Protein AF-A0A4S0WD57-F1 (afdb_monomer)

pLDDT: mean 79.86, std 18.1, range [41.78, 97.88]

Radius of gyration: 23.0 Å; Cα contacts (8 Å, |Δi|>4): 45; chains: 1; bounding box: 30×59×66 Å

Sequence (73 aa):
MGQVLSLIQGRHRLRKPLPKPRLCDECDDPIETARLQVQPKAKRCISCEKARERRHKRALAATSDRDIVVIKG

Mean predicted aligned error: 12.75 Å

Structure (mmCIF, N/CA/C/O backbone):
data_AF-A0A4S0WD57-F1
#
_entry.id   AF-A0A4S0WD57-F1
#
loop_
_atom_site.group_PDB
_atom_site.id
_atom_site.type_symbol
_atom_site.label_atom_id
_atom_site.label_alt_id
_atom_site.label_comp_id
_atom_site.label_asym_id
_atom_site.label_entity_id
_atom_site.label_seq_id
_atom_site.pdbx_PDB_ins_code
_atom_site.Cartn_x
_atom_site.Cartn_y
_atom_site.Cartn_z
_atom_site.occupancy
_atom_site.B_iso_or_equiv
_atom_site.auth_seq_id
_atom_site.auth_comp_id
_atom_site.auth_asym_id
_atom_site.auth_atom_id
_atom_site.pdbx_PDB_model_num
ATOM 1 N N . MET A 1 1 ? -6.347 47.826 25.098 1.00 41.78 1 MET A N 1
ATOM 2 C CA . MET A 1 1 ? -6.785 46.507 25.605 1.00 41.78 1 MET A CA 1
ATOM 3 C C . MET A 1 1 ? -7.530 45.788 24.476 1.00 41.78 1 MET A C 1
ATOM 5 O O . MET A 1 1 ? -8.747 45.866 24.409 1.00 41.78 1 MET A O 1
ATOM 9 N N . GLY A 1 2 ? -6.798 45.226 23.504 1.00 42.94 2 GLY A N 1
ATOM 10 C CA . GLY A 1 2 ? -7.368 44.619 22.290 1.00 42.94 2 GLY A CA 1
ATOM 11 C C . GLY A 1 2 ? -7.594 43.116 22.461 1.00 42.94 2 GLY A C 1
ATOM 12 O O . GLY A 1 2 ? -6.726 42.421 22.978 1.00 42.94 2 GLY A O 1
ATOM 13 N N . GLN A 1 3 ? -8.780 42.652 22.075 1.00 50.69 3 GLN A N 1
ATOM 14 C CA . GLN A 1 3 ? -9.311 41.308 22.308 1.00 50.69 3 GLN A CA 1
ATOM 15 C C . GLN A 1 3 ? -8.542 40.226 21.532 1.00 50.69 3 GLN A C 1
ATOM 17 O O . GLN A 1 3 ? -8.360 40.325 20.321 1.00 50.69 3 GLN A O 1
ATOM 22 N N . VAL A 1 4 ? -8.135 39.165 22.234 1.00 58.09 4 VAL A N 1
ATOM 23 C CA . VAL A 1 4 ? -7.566 37.937 21.657 1.00 58.09 4 VAL A CA 1
ATOM 24 C C . VAL A 1 4 ? -8.729 37.013 21.285 1.00 58.09 4 VAL A C 1
ATOM 26 O O . VAL A 1 4 ? -9.354 36.407 22.152 1.00 58.09 4 VAL A O 1
ATOM 29 N N . LEU A 1 5 ? -9.067 36.945 19.996 1.00 55.59 5 LEU A N 1
ATOM 30 C CA . LEU A 1 5 ? -10.075 36.020 19.473 1.00 55.59 5 LEU A CA 1
ATOM 31 C C . LEU A 1 5 ? -9.466 34.616 19.365 1.00 55.59 5 LEU A C 1
ATOM 33 O O . LEU A 1 5 ? -8.734 34.289 18.433 1.00 55.59 5 LEU A O 1
ATOM 37 N N . SER A 1 6 ? -9.763 33.792 20.366 1.00 50.31 6 SER A N 1
ATOM 38 C CA . SER A 1 6 ? -9.364 32.390 20.470 1.00 50.31 6 SER A CA 1
ATOM 39 C C . SER A 1 6 ? -10.017 31.535 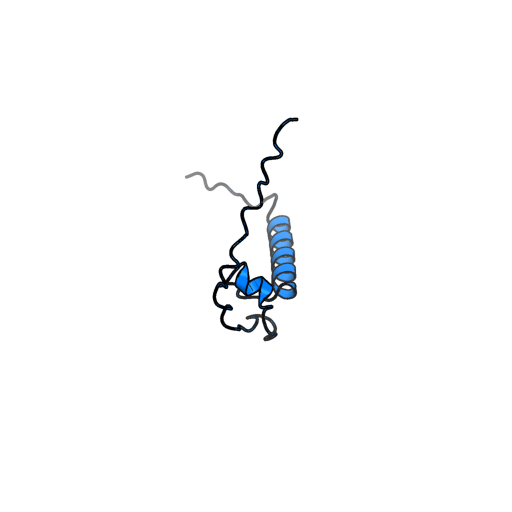19.378 1.00 50.31 6 SER A C 1
ATOM 41 O O . SER A 1 6 ? -11.131 31.039 19.539 1.00 50.31 6 SER A O 1
ATOM 43 N N . LEU A 1 7 ? -9.306 31.300 18.274 1.00 57.84 7 LEU A N 1
ATOM 44 C CA . LEU A 1 7 ? -9.656 30.274 17.285 1.00 57.84 7 LEU A CA 1
ATOM 45 C C . LEU A 1 7 ? -9.228 28.888 17.787 1.00 57.84 7 LEU A C 1
ATOM 47 O O . LEU A 1 7 ? -8.288 28.281 17.283 1.00 57.84 7 LEU A O 1
ATOM 51 N N . ILE A 1 8 ? -9.938 28.364 18.786 1.00 57.47 8 ILE A N 1
ATOM 52 C CA . ILE A 1 8 ? -9.874 26.942 19.140 1.00 57.47 8 ILE A CA 1
ATOM 53 C C . ILE A 1 8 ? -11.180 26.306 18.672 1.00 57.47 8 ILE A C 1
ATOM 55 O O . ILE A 1 8 ? -12.065 25.977 19.457 1.00 57.47 8 ILE A O 1
ATOM 59 N N . GLN A 1 9 ? -11.321 26.147 17.355 1.00 59.94 9 GLN A N 1
ATOM 60 C CA . GLN A 1 9 ? -12.331 25.243 16.815 1.00 59.94 9 GLN A CA 1
ATOM 61 C C . GLN A 1 9 ? -11.866 23.816 17.098 1.00 59.94 9 GLN A C 1
ATOM 63 O O . GLN A 1 9 ? -10.994 23.259 16.425 1.00 59.94 9 GLN A O 1
ATOM 68 N N . GLY A 1 10 ? -12.423 23.255 18.170 1.00 49.84 10 GLY A N 1
ATOM 69 C CA . GLY A 1 10 ? -12.233 21.875 18.571 1.00 49.84 10 GLY A CA 1
ATOM 70 C C . GLY A 1 10 ? -12.498 20.943 17.393 1.00 49.84 10 GLY A C 1
ATOM 71 O O . GLY A 1 10 ? -13.617 20.835 16.895 1.00 49.84 10 GLY A O 1
ATOM 72 N N . ARG A 1 11 ? -11.448 20.243 16.955 1.00 57.91 11 ARG A N 1
ATOM 73 C CA . ARG A 1 11 ? -11.562 19.085 16.069 1.00 57.91 11 ARG A CA 1
ATOM 74 C C . ARG A 1 11 ? -12.359 18.019 16.811 1.00 57.91 11 ARG A C 1
ATOM 76 O O . ARG A 1 11 ? -11.780 17.190 17.514 1.00 57.91 11 ARG A O 1
ATOM 83 N N . HIS A 1 12 ? -13.682 18.044 16.666 1.00 52.47 12 HIS A N 1
ATOM 84 C CA . HIS A 1 12 ? -14.533 16.912 16.996 1.00 52.47 12 HIS A CA 1
ATOM 85 C C . HIS A 1 12 ? -13.908 15.680 16.339 1.00 52.47 12 HIS A C 1
ATOM 87 O O . HIS A 1 12 ? -13.863 15.567 15.113 1.00 52.47 12 HIS A O 1
ATOM 93 N N . ARG A 1 13 ? -13.343 14.788 17.163 1.00 60.56 13 ARG A N 1
ATOM 94 C CA . ARG A 1 13 ? -12.819 13.496 16.724 1.00 60.56 13 ARG A CA 1
ATOM 95 C C . ARG A 1 13 ? -14.011 12.674 16.255 1.00 60.56 13 ARG A C 1
ATOM 97 O O . ARG A 1 13 ? -14.561 11.885 17.019 1.00 60.56 13 ARG A O 1
ATOM 104 N N . LEU A 1 14 ? -14.413 12.873 15.003 1.00 59.03 14 LEU A N 1
ATOM 105 C CA . LEU A 1 14 ? -15.250 11.937 14.275 1.00 59.03 14 LEU A CA 1
ATOM 106 C C . LEU A 1 14 ? -14.484 10.617 14.289 1.00 59.03 14 LEU A C 1
ATOM 108 O O . LEU A 1 14 ? -13.519 10.436 13.544 1.00 59.03 14 LEU A O 1
ATOM 112 N N . ARG A 1 15 ? -14.854 9.732 15.219 1.00 62.91 15 ARG A N 1
ATOM 113 C CA . ARG A 1 15 ? -14.376 8.354 15.283 1.00 62.91 15 ARG A CA 1
ATOM 114 C C . ARG A 1 15 ? -14.867 7.671 14.009 1.00 62.91 15 ARG A C 1
ATOM 116 O O . ARG A 1 15 ? -15.931 7.062 14.001 1.00 62.91 15 ARG A O 1
ATOM 123 N N . LYS A 1 16 ? -14.132 7.842 12.905 1.00 67.94 16 LYS A N 1
ATOM 124 C CA . LYS A 1 16 ? -14.366 7.070 11.687 1.00 67.94 16 LYS A CA 1
ATOM 125 C C . LYS A 1 16 ? -14.260 5.593 12.072 1.00 67.94 16 LYS A C 1
ATOM 127 O O . LYS A 1 16 ? -13.334 5.248 12.814 1.00 67.94 16 LYS A O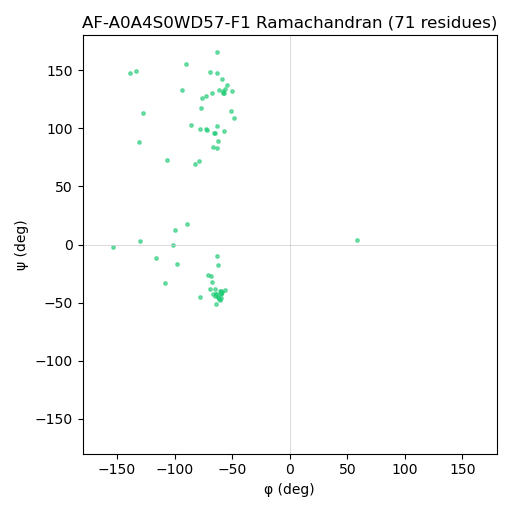 1
ATOM 132 N N . PRO A 1 17 ? -15.204 4.746 11.630 1.00 72.62 17 PRO A N 1
ATOM 133 C CA . PRO A 1 17 ? -15.176 3.332 11.961 1.00 72.62 17 PRO A CA 1
ATOM 134 C C . PRO A 1 17 ? -13.827 2.744 11.547 1.00 72.62 17 PRO A C 1
ATOM 136 O O . PRO A 1 17 ? -13.298 3.074 10.481 1.00 72.62 17 PRO A O 1
ATOM 139 N N . LEU A 1 18 ? -13.257 1.911 12.421 1.00 74.56 18 LEU A N 1
ATOM 140 C CA . LEU A 1 18 ? -12.012 1.218 12.123 1.00 74.56 18 LEU A CA 1
ATOM 141 C C . LEU A 1 18 ? -12.214 0.388 10.847 1.00 74.56 18 LEU A C 1
ATOM 143 O O . LEU A 1 18 ? -13.234 -0.296 10.717 1.00 74.56 18 LEU A O 1
ATOM 147 N N . PRO A 1 19 ? -11.285 0.465 9.883 1.00 82.94 19 PRO A N 1
ATOM 148 C CA . PRO A 1 19 ? -11.375 -0.348 8.686 1.00 82.94 19 PRO A CA 1
ATOM 149 C C . PRO A 1 19 ? -11.289 -1.830 9.062 1.00 82.94 19 PRO A C 1
ATOM 151 O O . PRO A 1 19 ? -10.605 -2.204 10.016 1.00 82.94 19 PRO A O 1
ATOM 154 N N . LYS A 1 20 ? -11.981 -2.679 8.296 1.0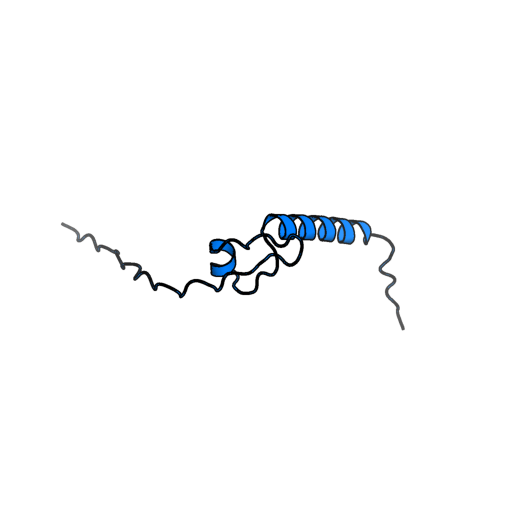0 88.19 20 LYS A N 1
ATOM 155 C CA . LYS A 1 20 ? -11.904 -4.131 8.482 1.00 88.19 20 LYS A CA 1
ATOM 156 C C . LYS A 1 20 ? -10.457 -4.595 8.258 1.00 88.19 20 LYS A C 1
ATOM 158 O O . LYS A 1 20 ? -9.878 -4.189 7.246 1.00 88.19 20 LYS A O 1
ATOM 163 N N . PRO A 1 21 ? -9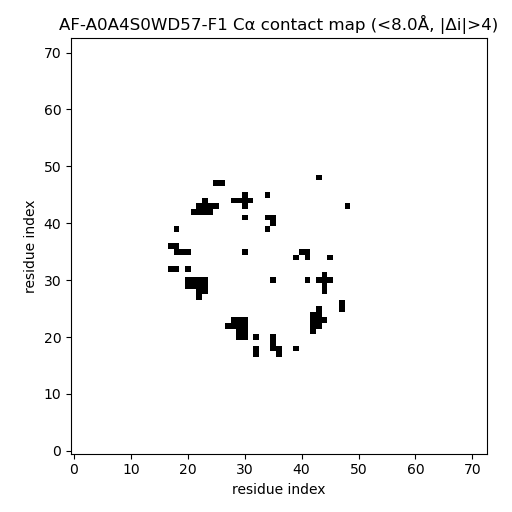.893 -5.435 9.144 1.00 87.56 21 PRO A N 1
ATOM 164 C CA . PRO A 1 21 ? -8.562 -5.993 8.944 1.00 87.56 21 PRO A CA 1
ATOM 165 C C . PRO A 1 21 ? -8.511 -6.790 7.635 1.00 87.56 21 PRO A C 1
ATOM 167 O O . PRO A 1 21 ? -9.485 -7.438 7.247 1.00 87.56 21 PRO A O 1
ATOM 170 N N . ARG A 1 22 ? -7.379 -6.698 6.935 1.00 93.88 22 ARG A N 1
ATOM 171 C CA . ARG A 1 22 ? -7.104 -7.384 5.667 1.00 93.88 22 ARG A CA 1
ATOM 172 C C . ARG A 1 22 ? -5.675 -7.908 5.676 1.00 93.88 22 ARG A C 1
ATOM 174 O O . ARG A 1 22 ? -4.807 -7.268 6.268 1.00 93.88 22 ARG A O 1
ATOM 181 N N . LEU A 1 23 ? -5.449 -9.033 5.007 1.00 97.44 23 LEU A N 1
ATOM 182 C CA . LEU A 1 23 ? -4.116 -9.579 4.767 1.00 97.44 23 LEU A CA 1
ATOM 183 C C . LEU A 1 23 ? -3.549 -9.029 3.455 1.00 97.44 23 LEU A C 1
ATOM 185 O O . LEU A 1 23 ? -4.293 -8.567 2.589 1.00 97.44 23 LEU A O 1
ATOM 189 N N . CYS A 1 24 ? -2.227 -9.016 3.352 1.00 97.81 24 CYS A N 1
ATOM 190 C CA . CYS A 1 24 ? -1.503 -8.636 2.152 1.00 97.81 24 CYS A CA 1
ATOM 191 C C . CYS A 1 24 ? -1.622 -9.736 1.091 1.00 97.81 24 CYS A C 1
ATOM 193 O O . CYS A 1 24 ? -1.221 -10.861 1.355 1.00 97.81 24 CYS A O 1
ATOM 195 N N . ASP A 1 25 ? -2.033 -9.385 -0.131 1.00 97.69 25 ASP A N 1
ATOM 196 C CA . ASP A 1 25 ? -2.150 -10.331 -1.256 1.00 97.69 25 ASP A CA 1
ATOM 197 C C . ASP A 1 25 ? -0.800 -10.964 -1.693 1.00 97.69 25 ASP A C 1
ATOM 199 O O . ASP A 1 25 ? -0.792 -11.847 -2.545 1.00 97.69 25 ASP A O 1
ATOM 203 N N . GLU A 1 26 ? 0.349 -10.480 -1.194 1.00 97.12 26 GLU A N 1
ATOM 204 C CA . GLU A 1 26 ? 1.688 -10.981 -1.573 1.00 97.12 26 GLU A CA 1
ATOM 205 C C . GLU A 1 26 ? 2.407 -11.789 -0.485 1.00 97.12 26 GLU A C 1
ATOM 207 O O . GLU A 1 26 ? 3.196 -12.664 -0.824 1.00 97.12 26 GLU A O 1
ATOM 212 N N . CYS A 1 27 ? 2.212 -11.470 0.796 1.00 97.31 27 CYS A N 1
ATOM 213 C CA . CYS A 1 27 ? 2.967 -12.092 1.894 1.00 97.31 27 CYS A CA 1
ATOM 214 C C . CYS A 1 27 ? 2.087 -12.610 3.031 1.00 97.31 27 CYS A C 1
ATOM 216 O O . CYS A 1 27 ? 2.621 -13.029 4.049 1.00 97.31 27 CYS A O 1
ATOM 218 N N . ASP A 1 28 ? 0.763 -12.515 2.891 1.00 97.19 28 ASP A N 1
ATOM 219 C CA . ASP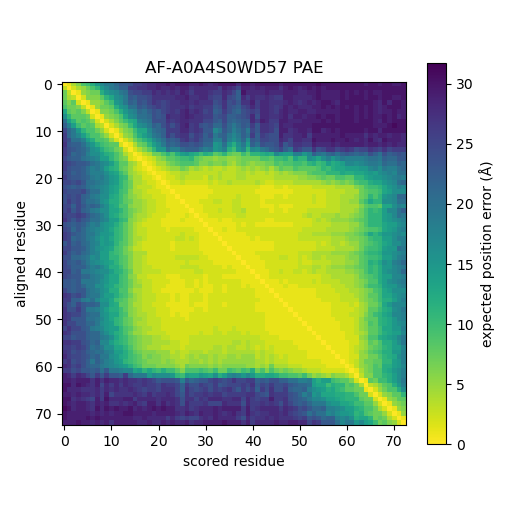 A 1 28 ? -0.233 -12.905 3.894 1.00 97.19 28 ASP A CA 1
ATOM 220 C C . ASP A 1 28 ? -0.124 -12.191 5.255 1.00 97.19 28 ASP A C 1
ATOM 222 O O . ASP A 1 28 ? -0.934 -12.429 6.150 1.00 97.19 28 ASP A O 1
ATOM 226 N N . ASP A 1 29 ? 0.793 -11.229 5.402 1.00 96.31 29 ASP A N 1
ATOM 227 C CA . ASP A 1 29 ? 0.898 -10.415 6.610 1.00 96.31 29 ASP A CA 1
ATOM 228 C C . ASP A 1 29 ? -0.301 -9.464 6.765 1.00 96.31 29 ASP A C 1
ATOM 230 O O . ASP A 1 29 ? -0.818 -8.928 5.773 1.00 96.31 29 ASP A O 1
ATOM 234 N N . PRO A 1 30 ? -0.712 -9.146 8.005 1.00 96.38 30 PRO A N 1
ATOM 235 C CA . PRO A 1 30 ? -1.731 -8.135 8.261 1.00 96.38 30 PRO A CA 1
ATOM 236 C C . PRO A 1 30 ? -1.358 -6.761 7.679 1.00 96.38 30 PRO A C 1
ATOM 238 O O . PRO A 1 30 ? -0.278 -6.223 7.929 1.00 96.38 30 PRO A O 1
ATOM 241 N N . ILE A 1 31 ? -2.281 -6.134 6.942 1.00 96.44 31 ILE A N 1
ATOM 242 C CA . ILE A 1 31 ? -2.126 -4.745 6.498 1.00 96.44 31 ILE A CA 1
ATOM 243 C C . ILE A 1 31 ? -2.393 -3.821 7.687 1.00 96.44 31 ILE A C 1
ATOM 245 O O . ILE A 1 31 ? -3.462 -3.870 8.297 1.00 96.44 31 ILE A O 1
ATOM 249 N N . GLU A 1 32 ? -1.442 -2.930 7.974 1.00 93.81 32 GLU A N 1
ATOM 250 C CA . GLU A 1 32 ? -1.555 -1.952 9.056 1.00 93.81 32 GLU A CA 1
ATOM 251 C C . GLU A 1 32 ? -2.876 -1.170 9.015 1.00 93.81 32 GLU A C 1
ATOM 253 O O . GLU A 1 32 ? -3.260 -0.587 7.995 1.00 93.81 32 GLU A O 1
ATOM 258 N N . THR A 1 33 ? -3.536 -1.067 10.168 1.00 92.31 33 THR A N 1
ATOM 259 C CA . THR A 1 33 ? -4.800 -0.335 10.314 1.00 92.31 33 THR A CA 1
ATOM 260 C C . THR A 1 33 ? -4.677 1.119 9.868 1.00 92.31 33 THR A C 1
ATOM 262 O O . THR A 1 33 ? -5.579 1.630 9.210 1.00 92.31 33 THR A O 1
ATOM 265 N N . ALA A 1 34 ? -3.551 1.780 10.160 1.00 91.69 34 ALA A N 1
ATOM 266 C CA . ALA A 1 34 ? -3.289 3.153 9.724 1.00 91.69 34 ALA A CA 1
ATOM 267 C C . ALA A 1 34 ? -3.309 3.281 8.189 1.00 91.69 34 ALA A C 1
ATOM 269 O O . ALA A 1 34 ? -3.896 4.213 7.639 1.00 91.69 34 ALA A O 1
ATOM 270 N N . ARG A 1 35 ? -2.748 2.296 7.479 1.00 93.75 35 ARG A N 1
ATOM 271 C CA . ARG A 1 35 ? -2.776 2.240 6.014 1.00 93.75 35 ARG A CA 1
ATOM 272 C C . ARG A 1 35 ? -4.188 2.029 5.487 1.00 93.75 35 ARG A C 1
ATOM 274 O O . ARG A 1 35 ? -4.582 2.714 4.550 1.00 93.75 35 ARG A O 1
ATOM 281 N N . LEU A 1 36 ? -4.965 1.148 6.111 1.00 93.69 36 LEU A N 1
ATOM 282 C CA . LEU A 1 36 ? -6.366 0.931 5.747 1.00 93.69 36 LEU A CA 1
ATOM 283 C C . LEU A 1 36 ? -7.266 2.133 6.092 1.00 93.69 36 LEU A C 1
ATOM 285 O O . LEU A 1 36 ? -8.277 2.344 5.430 1.00 93.69 36 LEU A O 1
ATOM 289 N N . GLN A 1 37 ? -6.915 2.947 7.091 1.00 90.62 37 GLN A N 1
ATOM 290 C CA . GLN A 1 37 ? -7.644 4.179 7.418 1.00 90.62 37 GLN A CA 1
ATOM 291 C C . GLN A 1 37 ? -7.459 5.247 6.338 1.00 90.62 37 GLN A C 1
ATOM 293 O O . GLN A 1 37 ? -8.406 5.960 6.009 1.00 90.62 37 GLN A O 1
ATOM 298 N N . VAL A 1 38 ? -6.248 5.348 5.786 1.00 92.25 38 VAL A N 1
ATOM 299 C CA . VAL A 1 38 ? -5.932 6.271 4.688 1.00 92.25 38 VAL A CA 1
ATOM 300 C C . VAL A 1 38 ? -6.446 5.725 3.353 1.00 92.25 38 VAL A C 1
ATOM 302 O O . VAL A 1 38 ? -7.066 6.453 2.582 1.00 92.25 38 VAL A O 1
ATOM 305 N N . GLN A 1 39 ? -6.227 4.436 3.089 1.00 93.19 39 GLN A N 1
ATOM 306 C CA . GLN A 1 39 ? -6.607 3.753 1.856 1.00 93.19 39 GLN A CA 1
ATOM 307 C C . GLN A 1 39 ? -7.343 2.434 2.166 1.00 93.19 39 GLN A C 1
ATOM 309 O O . GLN A 1 39 ? -6.734 1.361 2.174 1.00 93.19 39 GLN A O 1
ATOM 314 N N . PRO A 1 40 ? -8.679 2.466 2.333 1.00 91.62 40 PRO A N 1
ATOM 315 C CA . PRO A 1 40 ? -9.474 1.287 2.711 1.00 91.62 40 PRO A CA 1
ATOM 316 C C . PRO A 1 40 ? -9.448 0.125 1.712 1.00 91.62 40 PRO A C 1
ATOM 318 O O . PRO A 1 40 ? -9.813 -0.998 2.051 1.00 91.62 40 PRO A O 1
ATOM 321 N N . LYS A 1 41 ? -9.044 0.393 0.465 1.00 93.38 41 LYS A N 1
ATOM 322 C CA . LYS A 1 41 ? -8.932 -0.597 -0.617 1.00 93.38 41 LYS A CA 1
ATOM 323 C C . LYS A 1 41 ? -7.493 -1.084 -0.838 1.00 93.38 41 LYS A C 1
ATOM 325 O O . LYS A 1 41 ? -7.221 -1.686 -1.875 1.00 93.38 41 LYS A O 1
ATOM 330 N N . ALA A 1 42 ? -6.566 -0.787 0.075 1.00 95.12 42 ALA A N 1
ATOM 331 C CA . ALA A 1 42 ? -5.198 -1.279 -0.025 1.00 95.12 42 ALA A CA 1
ATOM 332 C C . ALA A 1 42 ? -5.184 -2.817 -0.065 1.00 95.12 42 ALA A C 1
ATOM 334 O O . ALA A 1 42 ? -5.814 -3.476 0.759 1.00 95.12 42 ALA A O 1
ATOM 335 N N . LYS A 1 43 ? -4.465 -3.359 -1.050 1.00 96.44 43 LYS A N 1
ATOM 336 C CA . LYS A 1 43 ? -4.303 -4.803 -1.289 1.00 96.44 43 LYS A CA 1
ATOM 337 C C . LYS A 1 43 ? -3.002 -5.370 -0.716 1.00 96.44 43 LYS A C 1
ATOM 339 O O . LYS A 1 43 ? -2.836 -6.572 -0.589 1.00 96.44 43 LYS A O 1
ATOM 344 N N . ARG A 1 44 ? -2.046 -4.491 -0.408 1.00 97.50 44 ARG A N 1
ATOM 345 C CA . ARG A 1 44 ? -0.687 -4.854 0.005 1.00 97.50 44 ARG A CA 1
ATOM 346 C C . ARG A 1 44 ? -0.249 -4.068 1.225 1.00 97.50 44 ARG A C 1
ATOM 348 O O . ARG A 1 44 ? -0.617 -2.892 1.370 1.00 97.50 44 ARG A O 1
ATOM 355 N N . CYS A 1 45 ? 0.606 -4.685 2.035 1.00 97.00 45 CYS A N 1
ATOM 356 C CA . CYS A 1 45 ? 1.363 -4.000 3.076 1.00 97.00 45 CYS A CA 1
ATOM 357 C C . CYS A 1 45 ? 2.322 -2.956 2.462 1.00 97.00 45 CYS A C 1
ATOM 359 O O . CYS A 1 45 ? 2.574 -2.943 1.252 1.00 97.00 45 CYS A O 1
ATOM 361 N N . ILE A 1 46 ? 2.854 -2.048 3.289 1.00 96.44 46 ILE A N 1
ATOM 362 C CA . ILE A 1 46 ? 3.755 -0.975 2.826 1.00 96.44 46 ILE A CA 1
ATOM 363 C C . ILE A 1 46 ? 4.996 -1.559 2.140 1.00 96.44 46 ILE A C 1
ATOM 365 O O . ILE A 1 46 ? 5.426 -1.042 1.109 1.00 96.44 46 ILE A O 1
ATOM 369 N N . SER A 1 47 ? 5.558 -2.635 2.687 1.00 97.12 47 SER A N 1
ATOM 370 C CA . SER A 1 47 ? 6.776 -3.269 2.177 1.00 97.12 47 SER A CA 1
ATOM 371 C C . SER A 1 47 ? 6.581 -3.847 0.773 1.00 97.12 47 SER A C 1
ATOM 373 O O . SER A 1 47 ? 7.335 -3.500 -0.140 1.00 97.12 47 SER A O 1
ATOM 375 N N . CYS A 1 48 ? 5.530 -4.648 0.567 1.00 97.88 48 CYS A N 1
ATOM 376 C CA . CYS A 1 48 ? 5.197 -5.216 -0.742 1.00 97.88 48 CYS A CA 1
ATOM 377 C C . CYS A 1 48 ? 4.819 -4.135 -1.760 1.00 97.88 48 CYS A C 1
ATOM 379 O O . CYS A 1 48 ? 5.239 -4.203 -2.915 1.00 97.88 48 CYS A O 1
ATOM 381 N N . GLU A 1 49 ? 4.099 -3.086 -1.345 1.00 97.31 49 GLU A N 1
ATOM 382 C CA . GLU A 1 49 ? 3.778 -1.979 -2.250 1.00 97.31 49 GLU A CA 1
ATOM 383 C C . GLU A 1 49 ? 5.039 -1.226 -2.695 1.00 97.31 49 GLU A C 1
ATOM 385 O O . GLU A 1 49 ? 5.226 -1.010 -3.890 1.00 97.31 49 GLU A O 1
ATOM 390 N N . LYS A 1 50 ? 5.969 -0.929 -1.778 1.00 97.25 50 LYS A N 1
ATOM 391 C CA . LYS A 1 50 ? 7.269 -0.327 -2.126 1.00 97.25 50 LYS A CA 1
ATOM 392 C C . LYS A 1 50 ? 8.068 -1.213 -3.083 1.00 97.25 50 LYS A C 1
ATOM 394 O O . LYS A 1 50 ? 8.686 -0.714 -4.024 1.00 97.25 50 LYS A O 1
ATOM 399 N N . ALA A 1 51 ? 8.075 -2.527 -2.861 1.00 97.19 51 ALA A N 1
ATOM 400 C CA . ALA A 1 51 ? 8.745 -3.471 -3.751 1.00 97.19 51 ALA A CA 1
ATOM 401 C C . ALA A 1 51 ? 8.103 -3.486 -5.149 1.00 97.19 51 ALA A C 1
ATOM 403 O O . ALA A 1 51 ? 8.813 -3.464 -6.158 1.00 97.19 51 ALA A O 1
ATOM 404 N N . ARG A 1 52 ? 6.767 -3.463 -5.231 1.00 96.81 52 ARG A N 1
ATOM 405 C CA . ARG A 1 52 ? 6.032 -3.339 -6.495 1.00 96.81 52 ARG A CA 1
ATOM 406 C C . ARG A 1 52 ? 6.365 -2.043 -7.224 1.00 96.81 52 ARG A C 1
ATOM 408 O O . ARG A 1 52 ? 6.674 -2.093 -8.409 1.00 96.81 52 ARG A O 1
ATOM 415 N N . GLU A 1 53 ? 6.350 -0.908 -6.534 1.00 96.75 53 GLU A N 1
ATOM 416 C CA . GLU A 1 53 ? 6.685 0.390 -7.124 1.00 96.75 53 GLU A CA 1
ATOM 417 C C . GLU A 1 53 ? 8.109 0.405 -7.691 1.00 96.75 53 GLU A C 1
ATOM 419 O O . GLU A 1 53 ? 8.326 0.897 -8.797 1.00 96.75 53 GLU A O 1
ATOM 424 N N . ARG A 1 54 ? 9.085 -0.186 -6.985 1.00 96.31 54 ARG A N 1
ATOM 425 C CA . ARG A 1 54 ? 10.462 -0.334 -7.491 1.00 96.31 54 ARG A CA 1
ATOM 426 C C . ARG A 1 54 ? 10.522 -1.201 -8.748 1.00 96.31 54 ARG A C 1
ATOM 428 O O . ARG A 1 54 ? 11.192 -0.813 -9.703 1.00 96.31 54 ARG A O 1
ATOM 435 N N . ARG A 1 55 ? 9.829 -2.348 -8.765 1.00 94.25 55 ARG A N 1
ATOM 436 C CA . ARG A 1 55 ? 9.735 -3.224 -9.949 1.00 94.25 55 ARG A CA 1
ATOM 437 C C . ARG A 1 55 ? 9.115 -2.481 -11.134 1.00 94.25 55 ARG A C 1
ATOM 439 O O . ARG A 1 55 ? 9.677 -2.509 -12.220 1.00 94.25 55 ARG A O 1
ATOM 446 N N . HIS A 1 56 ? 8.023 -1.754 -10.904 1.00 93.75 56 HIS A N 1
ATOM 447 C CA . HIS A 1 56 ? 7.342 -0.968 -11.931 1.00 93.75 56 HIS A CA 1
ATOM 448 C C . HIS A 1 56 ? 8.233 0.144 -12.496 1.00 93.75 56 HIS A C 1
ATOM 450 O O . HIS A 1 56 ? 8.341 0.283 -13.708 1.00 93.75 56 HIS A O 1
ATOM 456 N N . LYS A 1 57 ? 8.941 0.888 -11.636 1.00 92.06 57 LYS A N 1
ATOM 457 C CA . LYS A 1 57 ? 9.905 1.908 -12.079 1.00 92.06 57 LYS A CA 1
ATOM 458 C C . LYS A 1 57 ? 11.027 1.315 -12.931 1.00 92.06 57 LYS A C 1
ATOM 460 O O . LYS A 1 57 ? 11.379 1.900 -13.945 1.00 92.06 57 LYS A O 1
ATOM 465 N N . ARG A 1 58 ? 11.574 0.157 -12.538 1.00 90.94 58 ARG A N 1
ATOM 466 C CA . ARG A 1 58 ? 12.603 -0.547 -13.322 1.00 90.94 58 ARG A CA 1
ATOM 467 C C . ARG A 1 58 ? 12.068 -1.019 -14.672 1.00 90.94 58 ARG A C 1
ATOM 469 O O . ARG A 1 58 ? 12.763 -0.856 -15.663 1.00 90.94 58 ARG A O 1
ATOM 476 N N . ALA A 1 59 ? 10.849 -1.558 -14.710 1.00 88.56 59 ALA A N 1
ATOM 477 C CA . ALA A 1 59 ? 10.206 -1.974 -15.954 1.00 88.56 59 ALA A CA 1
ATOM 478 C C . ALA A 1 59 ? 10.004 -0.782 -16.901 1.00 88.56 59 ALA A C 1
ATOM 480 O O . ALA A 1 59 ? 10.415 -0.855 -18.049 1.00 88.56 59 ALA A O 1
ATOM 481 N N . LEU A 1 60 ? 9.480 0.339 -16.393 1.00 87.12 60 LEU A N 1
ATOM 482 C CA . LEU A 1 60 ? 9.314 1.563 -17.180 1.00 87.12 60 LEU A CA 1
ATOM 483 C C . LEU A 1 60 ? 10.645 2.119 -17.704 1.00 87.12 60 LEU A C 1
ATOM 485 O O . LEU A 1 60 ? 10.717 2.569 -18.844 1.00 87.12 60 LEU A O 1
ATOM 489 N N . ALA A 1 61 ? 11.699 2.075 -16.886 1.00 85.62 61 ALA A N 1
ATOM 490 C CA . ALA A 1 61 ? 13.038 2.488 -17.301 1.00 85.62 61 ALA A CA 1
ATOM 491 C C . ALA A 1 61 ? 13.638 1.549 -18.360 1.00 85.62 61 ALA A C 1
ATOM 493 O O . ALA A 1 61 ? 14.380 2.004 -19.221 1.00 85.62 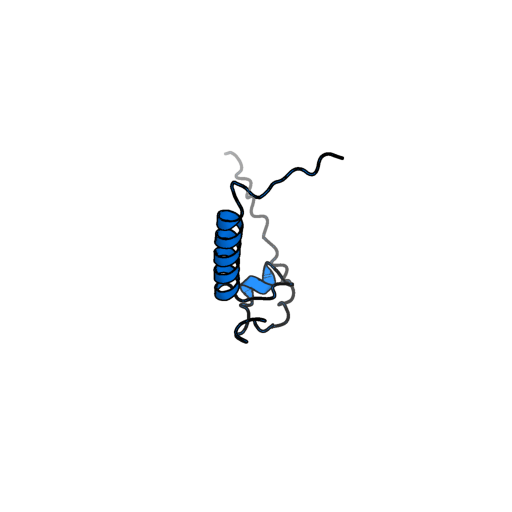61 ALA A O 1
ATOM 494 N N . ALA A 1 62 ? 13.309 0.256 -18.313 1.00 79.19 62 ALA A N 1
ATOM 495 C CA . ALA A 1 62 ? 13.723 -0.704 -19.330 1.00 79.19 62 ALA A CA 1
ATOM 496 C C . ALA A 1 62 ? 12.986 -0.497 -20.667 1.00 79.19 62 ALA A C 1
ATOM 498 O O . ALA A 1 62 ? 13.533 -0.831 -21.709 1.00 79.19 62 ALA A O 1
ATOM 499 N N . THR A 1 63 ? 11.776 0.072 -20.649 1.00 75.31 63 THR A N 1
ATOM 500 C CA . THR A 1 63 ? 10.930 0.285 -21.839 1.00 75.31 63 THR A CA 1
ATOM 501 C C . THR A 1 63 ? 11.154 1.624 -22.572 1.00 75.31 63 THR A C 1
ATOM 503 O O . THR A 1 63 ? 10.296 2.032 -23.346 1.00 75.31 63 THR A O 1
ATOM 506 N N . SER A 1 64 ? 12.273 2.330 -22.365 1.00 65.62 64 SER A N 1
ATOM 507 C CA . SER A 1 64 ? 12.620 3.563 -23.109 1.00 65.62 64 SER A CA 1
ATOM 508 C C . SER A 1 64 ? 14.030 3.409 -23.688 1.00 65.62 64 SER A C 1
ATOM 510 O O . SER A 1 64 ? 14.974 3.220 -22.932 1.00 65.62 64 SER A O 1
ATOM 512 N N . ASP A 1 65 ? 14.245 3.334 -25.006 1.00 53.94 65 ASP A N 1
ATOM 513 C CA . ASP A 1 65 ? 14.233 4.477 -25.945 1.00 53.94 65 ASP A CA 1
ATOM 514 C C . ASP A 1 65 ? 13.871 4.079 -27.406 1.00 53.94 65 ASP A C 1
ATOM 516 O O . ASP A 1 65 ? 13.789 4.929 -28.285 1.00 53.94 65 ASP A O 1
ATOM 520 N N . ARG A 1 66 ? 13.658 2.786 -27.708 1.00 59.97 66 ARG A N 1
ATOM 521 C CA . ARG A 1 66 ? 13.562 2.275 -29.101 1.00 59.97 66 ARG A CA 1
ATOM 522 C C . ARG A 1 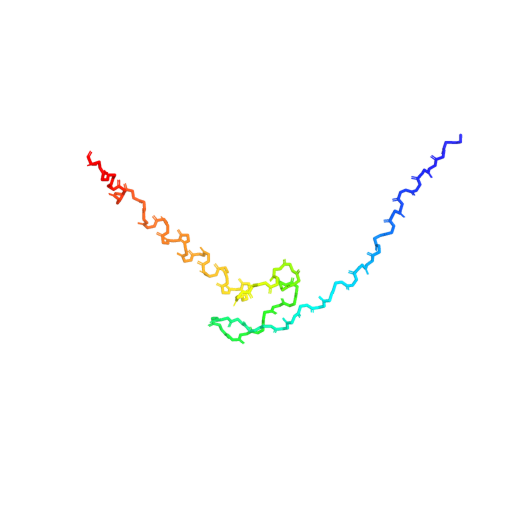66 ? 12.2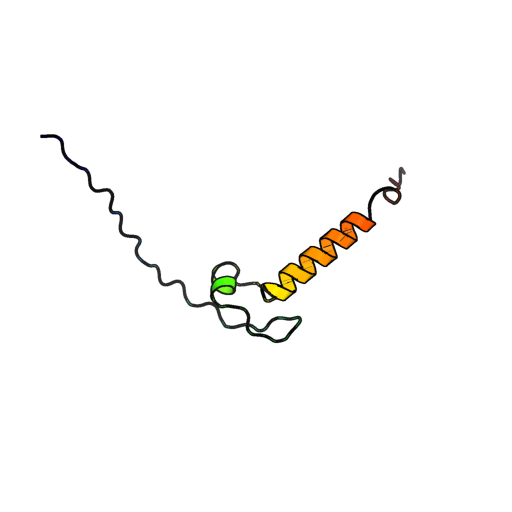11 1.683 -29.515 1.00 59.97 66 ARG A C 1
ATOM 524 O O . ARG A 1 66 ? 11.998 1.475 -30.705 1.00 59.97 66 ARG A O 1
ATOM 531 N N . ASP A 1 67 ? 11.301 1.449 -28.572 1.00 59.22 67 ASP A N 1
ATOM 532 C CA . ASP A 1 67 ? 10.126 0.595 -28.821 1.00 59.22 67 ASP A CA 1
ATOM 533 C C . ASP A 1 67 ? 8.819 1.363 -29.079 1.00 59.22 67 ASP A C 1
ATOM 535 O O . ASP A 1 67 ? 7.785 0.754 -29.355 1.00 59.22 67 ASP A O 1
ATOM 539 N N . ILE A 1 68 ? 8.838 2.702 -29.059 1.00 64.88 68 ILE A N 1
ATOM 540 C CA . ILE A 1 68 ? 7.688 3.512 -29.494 1.00 64.88 68 ILE A CA 1
ATOM 541 C C . ILE A 1 68 ? 7.731 3.633 -31.025 1.00 64.88 68 ILE A C 1
ATOM 543 O O . ILE A 1 68 ? 7.992 4.696 -31.585 1.00 64.88 68 ILE A O 1
ATOM 547 N N . VAL A 1 69 ? 7.483 2.526 -31.729 1.00 63.41 69 VAL A N 1
ATOM 548 C CA . VAL A 1 69 ? 7.144 2.583 -33.155 1.00 63.41 69 VAL A CA 1
ATOM 549 C C . VAL A 1 69 ? 5.721 3.123 -33.241 1.00 63.41 69 VAL A C 1
ATOM 551 O O . VAL A 1 69 ? 4.744 2.413 -33.012 1.00 63.41 69 VAL A O 1
ATOM 554 N N . VAL A 1 70 ? 5.602 4.417 -33.533 1.00 64.19 70 VAL A N 1
ATOM 555 C CA . VAL A 1 70 ? 4.330 5.028 -33.919 1.00 64.19 70 VAL A CA 1
ATOM 556 C C . VAL A 1 70 ? 3.905 4.370 -35.228 1.00 64.19 70 VAL A C 1
ATOM 558 O O . VAL A 1 70 ? 4.447 4.678 -36.287 1.00 64.19 70 VAL A O 1
ATOM 561 N N . ILE A 1 71 ? 2.954 3.439 -35.155 1.00 61.66 71 ILE A N 1
ATOM 562 C CA . ILE A 1 71 ? 2.280 2.894 -36.332 1.00 61.66 71 ILE A CA 1
ATOM 563 C C . ILE A 1 71 ? 1.499 4.058 -36.955 1.00 61.66 71 ILE A C 1
ATOM 565 O O . ILE A 1 71 ? 0.412 4.407 -36.497 1.00 61.66 71 ILE A O 1
ATOM 569 N N . LYS A 1 72 ? 2.090 4.714 -37.95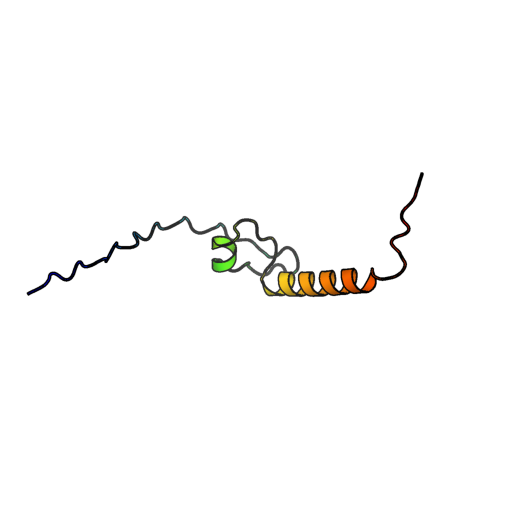8 1.00 55.72 72 LYS A N 1
ATOM 570 C CA . LYS A 1 72 ? 1.358 5.588 -38.876 1.00 55.72 72 LYS A CA 1
ATOM 571 C C . LYS A 1 72 ? 0.620 4.691 -39.867 1.00 55.72 72 LYS A C 1
ATOM 573 O O . LYS A 1 72 ? 1.264 3.910 -40.566 1.00 55.72 72 LYS A O 1
ATOM 578 N N . GLY A 1 73 ? -0.709 4.779 -39.845 1.00 50.19 73 GLY A N 1
ATOM 579 C CA . GLY A 1 73 ? -1.574 4.308 -40.929 1.00 50.19 73 GLY A CA 1
ATOM 580 C C . GLY A 1 73 ? -1.544 5.245 -42.126 1.00 50.19 73 GLY A C 1
ATOM 581 O O . GLY A 1 73 ? -1.018 6.376 -41.980 1.00 50.19 73 GLY A O 1
#

Solvent-accessible surface area (backbone atoms only — not comparable to full-atom values): 4932 Å² total; per-residue (Å²): 142,82,85,84,82,79,86,73,78,76,78,75,78,76,78,70,77,80,60,81,86,48,56,12,82,84,75,65,46,74,34,54,66,71,56,30,65,77,37,76,80,65,55,51,28,73,66,58,46,54,52,48,52,52,52,50,53,51,52,57,59,69,68,60,93,80,76,84,72,78,82,77,129

Nearest PDB structures (foldseek):
  4wa6-assembly3_E  TM=2.793E-01  e=4.334E+00  Saccharomyces cerevisiae S288C
  4wa6-assembly3_H-2  TM=2.598E-01  e=4.994E+00  Saccharomyces cerevisiae S288C
  4fk5-assembly1_E  TM=2.768E-01  e=5.754E+00  Saccharomyces cerevisiae S288C
  4w4u-assembly2_H  TM=2.598E-01  e=8.201E+00  Saccharomyces cerevisiae S288C

Foldseek 3Di:
DDDDDDPPPDPPPPVDDQADWDAAPPPRHIADSVCCVVPVPDRHHPVVVVVVVVVVVVVVVVPDDPPPPPPDD

Secondary structure (DSSP, 8-state):
---------------PPPPPP-B-TTT-PBPPHHHHHH-TT--S-HHHHHHHHHHHHHHHHHT-SS-------